Protein AF-A0AAD5R013-F1 (afdb_monomer_lite)

Sequence (71 aa):
MTNISDFTPKYKITMESPNSSFTIDPSQVSGEIPARGQISIIIIRKLGRAQEDKMIIPVQCLEQRSQEWCQ

Structure (mmCIF, N/CA/C/O backbone):
data_AF-A0AAD5R013-F1
#
_entry.id   AF-A0AAD5R013-F1
#
loop_
_atom_site.group_PDB
_atom_site.id
_atom_site.type_symbol
_atom_site.label_atom_id
_atom_site.label_alt_id
_atom_site.label_comp_id
_atom_site.label_asym_id
_atom_site.label_entity_id
_atom_site.label_seq_id
_atom_site.pdbx_PDB_ins_code
_atom_site.Cartn_x
_atom_site.Cartn_y
_atom_site.Cartn_z
_atom_site.occupancy
_atom_site.B_iso_or_equiv
_atom_site.auth_seq_id
_atom_site.auth_comp_id
_atom_site.auth_asym_id
_atom_site.auth_atom_id
_atom_site.pdbx_PDB_model_num
ATOM 1 N N . MET A 1 1 ? -4.636 -0.550 -6.742 1.00 93.38 1 MET A N 1
ATOM 2 C CA . MET A 1 1 ? -3.912 0.646 -7.219 1.00 93.38 1 MET A CA 1
ATOM 3 C C . MET A 1 1 ? -3.256 0.313 -8.540 1.00 93.38 1 MET A C 1
ATOM 5 O O . MET A 1 1 ? -2.627 -0.736 -8.630 1.00 93.38 1 MET A O 1
ATOM 9 N N . THR A 1 2 ? -3.405 1.177 -9.538 1.00 96.31 2 THR A N 1
ATOM 10 C CA . THR A 1 2 ? -2.860 0.962 -10.885 1.00 96.31 2 THR A CA 1
ATOM 11 C C . THR A 1 2 ? -1.806 2.020 -11.166 1.00 96.31 2 THR A C 1
ATOM 13 O O . THR A 1 2 ? -2.060 3.208 -10.970 1.00 96.31 2 THR A O 1
ATOM 16 N N . ASN A 1 3 ? -0.628 1.590 -11.603 1.00 95.25 3 ASN A N 1
ATOM 17 C CA . ASN A 1 3 ? 0.436 2.474 -12.042 1.00 95.25 3 ASN A CA 1
ATOM 18 C C . ASN A 1 3 ? 0.299 2.719 -13.544 1.00 95.25 3 ASN A C 1
ATOM 20 O O . ASN A 1 3 ? 0.440 1.804 -14.348 1.00 95.25 3 ASN A O 1
ATOM 24 N N . ILE A 1 4 ? 0.039 3.969 -13.916 1.00 95.69 4 ILE A N 1
ATOM 25 C CA . ILE A 1 4 ? -0.068 4.389 -15.317 1.00 95.69 4 ILE A CA 1
ATOM 26 C C . ILE A 1 4 ? 1.258 4.905 -15.891 1.00 95.69 4 ILE A C 1
ATOM 28 O O . ILE A 1 4 ? 1.282 5.302 -17.049 1.00 95.69 4 ILE A O 1
ATOM 32 N N . SER A 1 5 ? 2.338 4.930 -15.108 1.00 93.31 5 SER A N 1
ATOM 33 C CA . SER A 1 5 ? 3.663 5.393 -15.536 1.00 93.31 5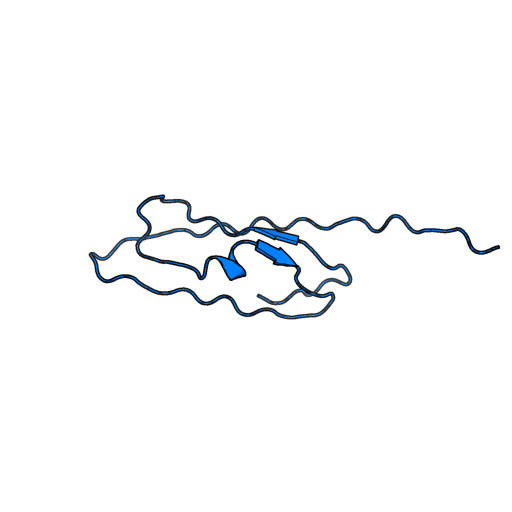 SER A CA 1
ATOM 34 C C . SER A 1 5 ? 4.558 4.247 -16.020 1.00 93.31 5 SER A C 1
ATOM 36 O O . SER A 1 5 ? 4.266 3.072 -15.783 1.00 93.31 5 SER A O 1
ATOM 38 N N . ASP A 1 6 ? 5.667 4.608 -16.667 1.00 93.56 6 ASP A N 1
ATOM 39 C CA . ASP A 1 6 ? 6.725 3.679 -17.095 1.00 93.56 6 ASP A CA 1
ATOM 40 C C . ASP A 1 6 ? 7.775 3.411 -16.000 1.00 93.56 6 ASP A C 1
ATOM 42 O O . ASP A 1 6 ? 8.677 2.600 -16.185 1.00 93.56 6 ASP A O 1
ATOM 46 N N . PHE A 1 7 ? 7.654 4.066 -14.843 1.00 92.00 7 PHE A N 1
ATOM 47 C CA . PHE A 1 7 ? 8.533 3.846 -13.697 1.00 92.00 7 PHE A CA 1
ATOM 48 C C . PHE A 1 7 ? 7.940 2.801 -12.756 1.00 92.00 7 PHE A C 1
ATOM 50 O O . PHE A 1 7 ? 6.727 2.609 -12.722 1.00 92.00 7 PHE A O 1
ATOM 57 N N . THR A 1 8 ? 8.786 2.179 -11.936 1.00 94.75 8 THR A N 1
ATOM 58 C CA . THR A 1 8 ? 8.361 1.323 -10.819 1.00 94.75 8 THR A CA 1
ATOM 59 C C . THR A 1 8 ? 8.433 2.128 -9.517 1.00 94.75 8 THR A C 1
ATOM 61 O O . THR A 1 8 ? 9.483 2.144 -8.867 1.00 94.75 8 THR A O 1
ATOM 64 N N . PRO A 1 9 ? 7.380 2.873 -9.130 1.00 94.69 9 PRO A N 1
ATOM 65 C CA . PRO A 1 9 ? 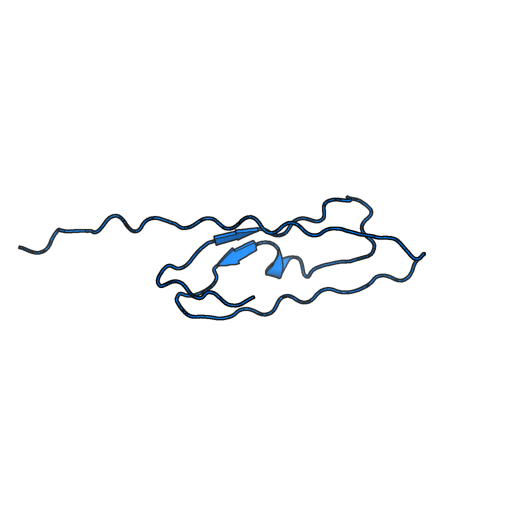7.406 3.641 -7.899 1.00 94.69 9 PRO A CA 1
ATOM 66 C C . PRO A 1 9 ? 7.318 2.744 -6.663 1.00 94.69 9 PRO A C 1
ATOM 68 O O . PRO A 1 9 ? 6.653 1.703 -6.658 1.00 94.69 9 PRO A O 1
ATOM 71 N N . LYS A 1 10 ? 7.925 3.222 -5.578 1.00 96.31 10 LYS A N 1
ATOM 72 C CA . LYS A 1 10 ? 7.748 2.677 -4.230 1.00 96.31 10 LYS A CA 1
ATOM 73 C C . LYS A 1 10 ? 6.585 3.366 -3.539 1.00 96.31 10 LYS A C 1
ATOM 75 O O . LYS A 1 10 ? 6.382 4.567 -3.712 1.00 96.31 10 LYS A O 1
ATOM 80 N N . TYR A 1 11 ? 5.847 2.622 -2.729 1.00 95.88 11 TYR A N 1
ATOM 81 C CA . TYR A 1 11 ? 4.757 3.162 -1.928 1.00 95.88 11 TYR A CA 1
ATOM 82 C C . TYR A 1 11 ? 4.885 2.742 -0.465 1.00 95.88 11 TYR A C 1
ATOM 84 O O . TYR A 1 11 ? 5.480 1.712 -0.131 1.00 95.88 11 TYR A O 1
ATOM 92 N N . LYS A 1 12 ? 4.281 3.542 0.410 1.00 96.50 12 LYS A N 1
ATOM 93 C CA . LYS A 1 12 ? 4.065 3.209 1.818 1.00 96.50 12 LYS A CA 1
ATOM 94 C C . LYS A 1 12 ? 2.660 3.636 2.203 1.00 96.50 12 LYS A C 1
ATOM 96 O O . LYS A 1 12 ? 2.239 4.719 1.829 1.0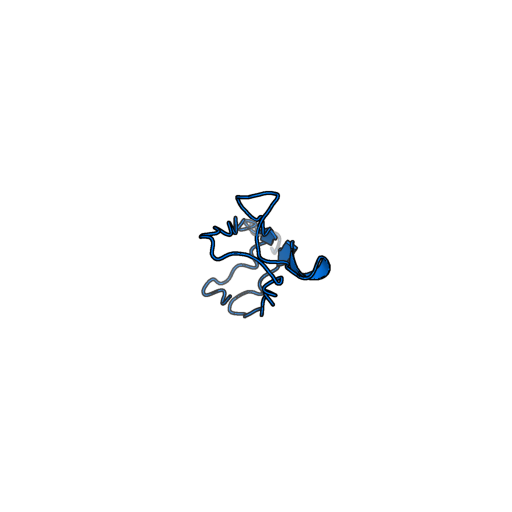0 96.50 12 LYS A O 1
ATOM 101 N N . ILE A 1 13 ? 1.941 2.804 2.937 1.00 95.69 13 ILE A N 1
ATOM 102 C CA . ILE A 1 13 ? 0.582 3.070 3.393 1.00 95.69 13 ILE A CA 1
ATOM 103 C C . ILE A 1 13 ? 0.624 3.416 4.873 1.00 95.69 13 ILE A C 1
ATOM 105 O O . ILE A 1 13 ? 1.264 2.733 5.671 1.00 95.69 13 ILE A O 1
ATOM 109 N N . THR A 1 14 ? -0.083 4.469 5.255 1.00 94.88 14 THR A N 1
ATOM 110 C CA . THR A 1 14 ? -0.262 4.842 6.657 1.00 94.88 14 THR A CA 1
ATOM 111 C C . THR A 1 14 ? -1.702 5.258 6.902 1.00 94.88 14 THR A C 1
ATOM 113 O O . THR A 1 14 ? -2.279 5.988 6.096 1.00 94.88 14 THR A O 1
ATOM 116 N N . MET A 1 15 ? -2.270 4.839 8.029 1.00 94.75 15 MET A N 1
ATOM 117 C CA . MET A 1 15 ? -3.530 5.402 8.513 1.00 94.75 15 MET A CA 1
ATOM 118 C C . MET A 1 15 ? -3.240 6.718 9.232 1.00 94.75 15 MET A C 1
ATOM 120 O O . MET A 1 15 ? -2.273 6.805 9.984 1.00 94.75 15 MET A O 1
ATOM 124 N N . GLU A 1 16 ? -4.065 7.737 8.999 1.00 95.00 16 GLU A N 1
ATOM 125 C CA . GLU A 1 16 ? -3.933 9.039 9.667 1.00 95.00 16 GLU A CA 1
ATOM 126 C C . GLU A 1 16 ? -4.204 8.916 11.175 1.00 95.00 16 GLU A C 1
ATOM 128 O O . GLU A 1 16 ? -3.507 9.515 11.990 1.00 95.00 16 GLU A O 1
ATOM 133 N N . SER A 1 17 ? -5.175 8.076 11.550 1.00 93.06 17 SER A N 1
ATOM 134 C CA . SER A 1 17 ? -5.493 7.767 12.944 1.00 93.06 17 SER A CA 1
ATOM 135 C C . SER A 1 17 ? -4.770 6.497 13.417 1.00 93.06 17 SER A C 1
ATOM 137 O O . SER A 1 17 ? -4.924 5.444 12.787 1.00 93.06 17 SER A O 1
ATOM 139 N N . PRO A 1 18 ? -4.060 6.521 14.565 1.00 89.88 18 PRO A N 1
ATOM 140 C CA . PRO A 1 18 ? -3.493 5.309 15.166 1.00 89.88 18 PRO A CA 1
ATOM 141 C C . PRO A 1 18 ? -4.583 4.349 15.672 1.00 89.88 18 PRO A C 1
ATOM 143 O O . PRO A 1 18 ? -4.364 3.143 15.754 1.00 89.88 18 PRO A O 1
ATOM 146 N N . ASN A 1 19 ? -5.780 4.872 15.950 1.00 91.88 19 ASN A N 1
ATOM 147 C CA . ASN A 1 19 ? -6.952 4.112 16.386 1.00 91.88 19 ASN A CA 1
ATOM 148 C C . ASN A 1 19 ? -7.923 3.868 15.227 1.00 91.88 19 ASN A C 1
ATOM 150 O O . ASN A 1 19 ? -9.141 3.838 15.418 1.00 91.88 19 ASN A O 1
ATOM 154 N N . SER A 1 20 ? -7.394 3.734 14.010 1.00 93.62 20 SER A N 1
ATOM 155 C CA . SER A 1 20 ? -8.234 3.567 12.835 1.00 93.62 20 SER A CA 1
ATOM 156 C C . SER A 1 20 ? -9.145 2.354 12.958 1.00 93.62 20 SER A C 1
ATOM 158 O O . SER A 1 20 ? -8.776 1.327 13.528 1.00 93.62 20 SER A O 1
ATOM 160 N N . SER A 1 21 ? -10.334 2.449 12.381 1.00 95.81 21 SER A N 1
ATOM 161 C CA . SER A 1 21 ? -11.311 1.369 12.329 1.00 95.81 21 SER A CA 1
ATOM 162 C C . SER A 1 21 ? -10.976 0.303 11.288 1.00 95.81 21 SER A C 1
ATOM 164 O O . SER A 1 21 ? -11.660 -0.718 11.205 1.00 95.81 21 SER A O 1
ATOM 166 N N . PHE A 1 22 ? -9.911 0.507 10.521 1.00 95.12 22 PHE A N 1
ATOM 167 C CA . PHE A 1 22 ? -9.462 -0.399 9.479 1.00 95.12 22 PHE A CA 1
ATOM 168 C C . PHE A 1 22 ? -8.099 -1.003 9.825 1.00 95.12 22 PHE A C 1
ATOM 170 O O . PHE A 1 22 ? -7.330 -0.456 10.618 1.00 95.12 22 PHE A O 1
ATOM 177 N N . THR A 1 23 ? -7.819 -2.165 9.251 1.00 94.06 23 THR A N 1
ATOM 178 C CA . THR A 1 23 ? -6.508 -2.821 9.272 1.00 94.06 23 THR A CA 1
ATOM 179 C C . THR A 1 23 ? -6.112 -3.208 7.863 1.00 94.06 23 THR A C 1
ATOM 181 O O . THR A 1 23 ? -6.963 -3.538 7.036 1.00 94.06 23 THR A O 1
ATOM 184 N N . ILE A 1 24 ? -4.810 -3.193 7.618 1.00 94.25 24 ILE A N 1
ATOM 185 C CA . ILE A 1 24 ? -4.192 -3.578 6.354 1.00 94.25 24 ILE A CA 1
ATOM 186 C C . ILE A 1 24 ? -3.232 -4.716 6.672 1.00 94.25 24 ILE A C 1
ATOM 188 O O . ILE A 1 24 ? -2.627 -4.722 7.748 1.00 94.25 24 ILE A O 1
ATOM 192 N N . ASP A 1 25 ? -3.117 -5.67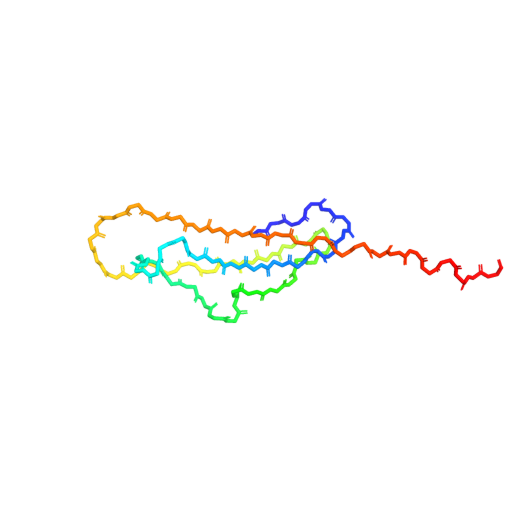8 5.762 1.00 93.25 25 ASP A N 1
ATOM 193 C CA . ASP A 1 25 ? -2.112 -6.730 5.875 1.00 93.25 25 ASP A CA 1
ATOM 194 C C . ASP A 1 25 ? -0.712 -6.089 6.007 1.00 93.25 25 ASP A C 1
ATOM 196 O O . ASP A 1 25 ? -0.328 -5.298 5.138 1.00 93.25 25 ASP A O 1
ATOM 200 N N . PRO A 1 26 ? 0.063 -6.398 7.067 1.00 92.75 26 PRO A N 1
ATOM 201 C CA . PRO A 1 26 ? 1.403 -5.846 7.255 1.00 92.75 26 PRO A CA 1
ATOM 202 C C . PRO A 1 26 ? 2.334 -6.054 6.055 1.00 92.75 26 PRO A C 1
ATOM 204 O O . PRO A 1 26 ? 3.174 -5.196 5.786 1.00 92.75 26 PRO A O 1
ATOM 207 N N . SER A 1 27 ? 2.164 -7.146 5.305 1.00 94.56 27 SER A N 1
ATOM 208 C CA . SER A 1 27 ? 2.945 -7.433 4.094 1.00 94.56 27 SER A CA 1
ATOM 209 C C . SER A 1 27 ? 2.638 -6.486 2.928 1.00 94.56 27 SER A C 1
ATOM 211 O O . SER A 1 27 ? 3.441 -6.371 2.007 1.00 94.56 27 SER A O 1
ATOM 213 N N . GLN A 1 28 ? 1.507 -5.776 2.974 1.00 94.75 28 GLN A N 1
ATOM 214 C CA . GLN A 1 28 ? 1.056 -4.854 1.930 1.00 94.75 28 GLN A CA 1
ATOM 215 C C . GLN A 1 28 ? 1.300 -3.379 2.274 1.00 94.75 28 GLN A C 1
ATOM 217 O O . GLN A 1 28 ? 1.076 -2.519 1.421 1.00 94.75 28 GLN A O 1
ATOM 222 N N . VAL A 1 29 ? 1.763 -3.066 3.493 1.00 95.81 29 VAL A N 1
ATOM 223 C CA . VAL A 1 29 ? 1.972 -1.688 3.986 1.00 95.81 29 VAL A CA 1
ATOM 224 C C . VAL A 1 29 ? 3.035 -0.934 3.187 1.00 95.81 29 VAL A C 1
ATOM 226 O O . VAL A 1 29 ? 2.997 0.291 3.117 1.00 95.81 29 VAL A O 1
ATOM 229 N N . SER A 1 30 ? 3.971 -1.627 2.551 1.00 96.75 30 SER A N 1
ATOM 230 C CA . SER A 1 30 ? 4.941 -1.014 1.645 1.00 96.75 30 SER A CA 1
ATOM 231 C C . SER A 1 30 ? 5.304 -1.967 0.525 1.00 96.75 30 SER A C 1
ATOM 233 O O . SER A 1 30 ? 5.283 -3.179 0.721 1.00 96.75 30 SER A O 1
ATOM 235 N N . GLY A 1 31 ? 5.700 -1.421 -0.616 1.00 95.56 31 GLY A N 1
ATOM 236 C CA . GLY A 1 31 ? 6.135 -2.225 -1.745 1.00 95.56 31 GLY A CA 1
ATOM 237 C C . GLY A 1 31 ? 6.412 -1.384 -2.977 1.00 95.56 31 GLY A C 1
ATOM 238 O O . GLY A 1 31 ? 6.596 -0.167 -2.901 1.00 95.56 31 GLY A O 1
ATOM 239 N N . GLU A 1 32 ? 6.417 -2.058 -4.116 1.00 95.81 32 GLU A N 1
ATOM 240 C CA . GLU A 1 32 ? 6.605 -1.474 -5.437 1.00 95.81 32 GLU A CA 1
ATOM 241 C C . GLU A 1 32 ? 5.356 -1.706 -6.285 1.00 95.81 32 GLU A C 1
ATOM 243 O O . GLU A 1 32 ? 4.693 -2.739 -6.162 1.00 95.81 32 GLU A O 1
ATOM 248 N N . ILE A 1 33 ? 5.026 -0.742 -7.144 1.00 95.62 33 ILE A N 1
ATOM 249 C CA . ILE A 1 33 ? 3.989 -0.919 -8.162 1.00 95.62 33 ILE A CA 1
ATOM 250 C C . ILE A 1 33 ? 4.709 -1.081 -9.500 1.00 95.62 33 ILE A C 1
ATOM 252 O O . ILE A 1 33 ? 5.338 -0.119 -9.938 1.00 95.62 33 ILE A O 1
ATOM 256 N N . PRO A 1 34 ? 4.652 -2.252 -10.160 1.00 95.06 34 PRO A N 1
ATOM 257 C CA . PRO A 1 34 ? 5.345 -2.458 -11.430 1.00 95.06 34 PRO A CA 1
ATOM 258 C C . PRO A 1 34 ? 4.991 -1.380 -12.462 1.00 95.06 34 PRO A C 1
ATOM 260 O O . PRO A 1 34 ? 3.862 -0.874 -12.464 1.00 95.06 34 PRO A O 1
ATOM 263 N N . ALA A 1 35 ? 5.937 -1.028 -13.335 1.00 95.12 35 ALA A N 1
ATOM 264 C CA . ALA A 1 35 ? 5.687 -0.151 -14.480 1.00 95.12 35 ALA A CA 1
ATOM 265 C C . ALA A 1 35 ? 4.489 -0.658 -15.295 1.00 95.12 35 ALA A C 1
ATOM 267 O O . ALA A 1 35 ? 4.399 -1.852 -15.587 1.00 95.12 35 ALA A O 1
ATOM 268 N N . ARG A 1 36 ? 3.542 0.238 -15.608 1.00 95.94 36 ARG A N 1
ATOM 269 C CA . ARG A 1 36 ? 2.256 -0.093 -16.261 1.00 95.94 36 ARG A CA 1
ATOM 270 C C . ARG A 1 36 ? 1.467 -1.231 -15.585 1.00 95.94 36 ARG A C 1
ATOM 272 O O . ARG A 1 36 ? 0.619 -1.861 -16.213 1.00 95.94 36 ARG A O 1
ATOM 279 N N . GLY A 1 37 ? 1.757 -1.518 -14.318 1.00 96.31 37 GLY A N 1
ATOM 280 C CA . GLY A 1 37 ? 1.214 -2.644 -13.574 1.00 96.31 37 GLY A CA 1
ATOM 281 C C . GLY A 1 37 ? 0.113 -2.259 -12.595 1.00 96.31 37 GLY A C 1
ATOM 282 O O . GLY A 1 37 ? -0.283 -1.101 -12.447 1.00 96.31 37 GLY A O 1
ATOM 283 N N . GLN A 1 38 ? -0.369 -3.263 -11.872 1.00 97.12 38 GLN A N 1
ATOM 284 C CA . GLN A 1 38 ? -1.401 -3.108 -10.859 1.00 97.12 38 GLN A CA 1
ATOM 285 C C . GLN A 1 38 ? -1.072 -3.953 -9.634 1.00 97.12 38 GLN A C 1
ATOM 287 O O . GLN A 1 38 ? -0.559 -5.063 -9.747 1.00 97.12 38 GLN A O 1
ATOM 292 N N . ILE A 1 39 ? -1.436 -3.429 -8.466 1.00 95.62 39 ILE A N 1
ATOM 293 C CA . ILE A 1 39 ? -1.458 -4.174 -7.208 1.00 95.62 39 ILE A CA 1
ATOM 294 C C . ILE A 1 39 ? -2.826 -4.055 -6.536 1.00 95.62 39 ILE A C 1
ATOM 296 O O . ILE A 1 39 ? -3.538 -3.054 -6.698 1.00 95.62 39 ILE A O 1
ATOM 300 N N . SER A 1 40 ? -3.183 -5.058 -5.744 1.00 95.62 40 SER A N 1
ATOM 301 C CA . SER A 1 40 ? -4.389 -5.063 -4.915 1.00 95.62 40 SER A CA 1
ATOM 302 C C . SER A 1 40 ? -4.011 -4.821 -3.460 1.00 95.62 40 SER A C 1
ATOM 304 O O . SER A 1 40 ? -3.093 -5.454 -2.953 1.00 95.62 40 SER A O 1
ATOM 306 N N . ILE A 1 41 ? -4.729 -3.914 -2.799 1.00 94.12 41 ILE A N 1
ATOM 307 C CA . ILE A 1 41 ? -4.592 -3.656 -1.363 1.00 94.12 41 ILE A CA 1
ATOM 308 C C . ILE A 1 41 ? -5.875 -4.126 -0.697 1.00 94.12 41 ILE A C 1
ATOM 310 O O . ILE A 1 41 ? -6.966 -3.739 -1.121 1.00 94.12 41 ILE A O 1
ATOM 314 N N . ILE A 1 42 ? -5.741 -4.960 0.326 1.00 94.81 42 ILE A N 1
ATOM 315 C CA . ILE A 1 42 ? -6.870 -5.480 1.090 1.00 94.81 42 ILE A CA 1
ATOM 316 C C . ILE A 1 42 ? -7.036 -4.618 2.340 1.00 94.81 42 ILE A C 1
ATOM 318 O O . ILE A 1 42 ? -6.121 -4.493 3.154 1.00 94.81 42 ILE A O 1
ATOM 322 N N . ILE A 1 43 ? -8.221 -4.028 2.492 1.00 94.50 43 ILE A N 1
ATOM 323 C CA . ILE A 1 43 ? -8.580 -3.198 3.644 1.00 94.50 43 ILE A CA 1
ATOM 324 C C . ILE A 1 43 ? -9.679 -3.923 4.415 1.00 94.50 43 ILE A C 1
ATOM 326 O O . ILE A 1 43 ? -10.757 -4.182 3.880 1.00 94.50 43 ILE A O 1
ATOM 330 N N . ILE A 1 44 ? -9.411 -4.248 5.677 1.00 94.81 44 ILE A N 1
ATOM 331 C CA . ILE A 1 44 ? -10.333 -4.991 6.539 1.00 94.81 44 ILE A CA 1
ATOM 332 C C . ILE A 1 44 ? -10.946 -4.025 7.552 1.00 94.81 44 ILE A C 1
ATOM 334 O O . ILE A 1 44 ? -10.231 -3.371 8.311 1.00 94.81 44 ILE A O 1
ATOM 338 N N . ARG A 1 45 ? -12.279 -3.937 7.588 1.00 94.50 45 ARG A N 1
ATOM 339 C CA . ARG A 1 45 ? -13.014 -3.171 8.605 1.00 94.50 45 ARG A CA 1
ATOM 340 C C . ARG A 1 45 ? -13.087 -3.974 9.903 1.00 94.50 45 ARG A C 1
ATOM 342 O O . ARG A 1 45 ? -13.657 -5.061 9.928 1.00 94.50 45 ARG A O 1
ATOM 349 N N . LYS A 1 46 ? -12.552 -3.424 10.994 1.00 93.81 46 LYS A N 1
ATOM 350 C CA . LYS A 1 46 ? -12.746 -3.960 12.351 1.00 93.81 46 LYS A CA 1
ATOM 351 C C . LYS A 1 46 ? -14.179 -3.701 12.812 1.00 93.81 46 LYS A C 1
ATOM 353 O O . LYS A 1 46 ? -14.785 -2.716 12.396 1.00 93.81 46 LYS A O 1
ATOM 358 N N . LEU A 1 47 ? -14.706 -4.532 13.707 1.00 93.88 47 LEU A N 1
ATOM 359 C CA . LEU A 1 47 ? -15.972 -4.239 14.388 1.00 93.88 47 LEU A CA 1
ATOM 360 C C . LEU A 1 47 ? -15.821 -2.973 15.246 1.00 93.88 47 LEU A C 1
ATOM 362 O O . LEU A 1 47 ? -14.798 -2.793 15.906 1.00 93.88 47 LEU A O 1
ATOM 366 N N . GLY A 1 48 ? -16.819 -2.088 15.240 1.00 90.56 48 GLY A N 1
ATOM 367 C CA . GLY A 1 48 ? -16.764 -0.862 16.034 1.00 90.56 48 GLY A CA 1
ATOM 368 C C . GLY A 1 48 ? -17.786 0.193 15.629 1.00 90.56 48 GLY A C 1
ATOM 369 O O . GLY A 1 48 ? -18.657 -0.040 14.793 1.00 90.56 48 GLY A O 1
ATOM 370 N N . ARG A 1 49 ? -17.667 1.372 16.248 1.00 89.38 49 ARG A N 1
ATOM 371 C CA . ARG A 1 49 ? -18.532 2.526 15.970 1.00 89.38 49 ARG A CA 1
ATOM 372 C C . ARG A 1 49 ? -18.277 3.076 14.568 1.00 89.38 49 ARG A C 1
ATOM 374 O O . ARG A 1 49 ? -17.176 2.940 14.032 1.00 89.38 49 ARG A O 1
ATOM 381 N N . ALA A 1 50 ? -19.296 3.715 13.998 1.00 90.25 50 ALA A N 1
ATOM 382 C CA . ALA A 1 50 ? -19.139 4.499 12.783 1.00 90.25 50 ALA A CA 1
ATOM 383 C C . ALA A 1 50 ? -18.171 5.660 13.048 1.00 90.25 50 ALA A C 1
ATOM 385 O O . ALA A 1 50 ? -18.335 6.393 14.022 1.00 90.25 50 ALA A O 1
ATOM 386 N N . GLN A 1 51 ? -17.158 5.787 12.198 1.00 92.44 51 GLN A N 1
ATOM 387 C CA . GLN A 1 51 ? -16.198 6.881 12.218 1.00 92.44 51 GLN A CA 1
ATOM 388 C C . GLN A 1 51 ? -15.666 7.096 10.803 1.00 92.44 51 GLN A C 1
ATOM 390 O O . GLN A 1 51 ? -15.648 6.157 10.001 1.00 92.44 51 GLN A O 1
ATOM 395 N N 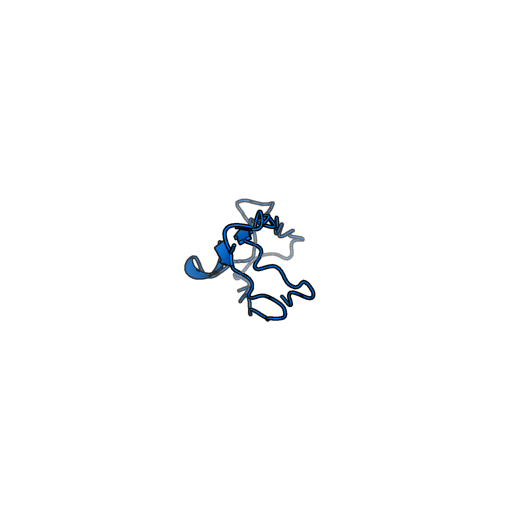. GLU A 1 52 ? -15.234 8.318 10.523 1.00 95.25 52 GLU A N 1
ATOM 396 C CA . GLU A 1 52 ? -14.481 8.640 9.318 1.00 95.25 52 GLU A CA 1
ATOM 397 C C . GLU A 1 52 ? -12.990 8.406 9.584 1.00 95.25 52 GLU A C 1
ATOM 399 O O . GLU A 1 52 ? -12.474 8.749 10.647 1.00 95.25 52 GLU A O 1
ATOM 404 N N . ASP A 1 53 ? -12.308 7.779 8.631 1.00 95.75 53 ASP A N 1
ATOM 405 C CA . ASP A 1 53 ? -10.878 7.495 8.687 1.00 95.75 53 ASP A CA 1
ATOM 406 C C . ASP A 1 53 ? -10.241 7.860 7.355 1.00 95.75 53 ASP A C 1
ATOM 408 O O . ASP A 1 53 ? -10.852 7.716 6.294 1.00 95.75 53 ASP A O 1
ATOM 412 N N . LYS A 1 54 ? -8.966 8.242 7.409 1.00 96.38 54 LYS A N 1
ATOM 413 C CA . LYS A 1 54 ? -8.176 8.565 6.228 1.00 96.38 54 LYS A CA 1
ATOM 414 C C . LYS A 1 54 ? -6.937 7.687 6.133 1.00 96.38 54 LYS A C 1
ATOM 416 O O . LYS A 1 54 ? -6.222 7.464 7.110 1.00 96.38 54 LYS A O 1
ATOM 421 N N . MET A 1 55 ? -6.686 7.206 4.921 1.00 95.25 55 MET A N 1
ATOM 422 C CA . MET A 1 55 ? -5.489 6.465 4.540 1.00 95.25 55 MET A CA 1
ATOM 423 C C . MET A 1 55 ? -4.638 7.346 3.626 1.00 95.25 55 MET A C 1
ATOM 425 O O . MET A 1 55 ? -5.150 7.957 2.688 1.00 95.25 55 MET A O 1
ATOM 429 N N . ILE A 1 56 ? -3.340 7.406 3.898 1.00 96.12 56 ILE A N 1
ATOM 430 C CA . ILE A 1 56 ? -2.362 8.184 3.139 1.00 96.12 56 ILE A CA 1
ATOM 431 C C . ILE A 1 56 ? -1.412 7.202 2.455 1.00 96.12 56 ILE A C 1
ATOM 433 O O . ILE A 1 56 ? -0.912 6.273 3.091 1.00 96.12 56 ILE A O 1
ATOM 437 N N . ILE A 1 57 ? -1.171 7.412 1.159 1.00 96.25 57 ILE A N 1
ATOM 438 C CA . ILE A 1 57 ? -0.278 6.583 0.344 1.00 96.25 57 ILE A CA 1
ATOM 439 C C . ILE A 1 57 ? 0.738 7.492 -0.360 1.00 96.25 57 ILE A C 1
ATOM 441 O O . ILE A 1 57 ? 0.510 7.895 -1.501 1.00 96.25 57 ILE A O 1
ATOM 445 N N . PRO A 1 58 ? 1.843 7.880 0.304 1.00 94.69 58 PRO A N 1
ATOM 446 C CA . PRO A 1 58 ? 2.983 8.471 -0.384 1.00 94.69 58 PRO A CA 1
ATOM 447 C C . PRO A 1 58 ? 3.546 7.517 -1.444 1.00 94.69 58 PRO A C 1
ATOM 449 O O . PRO A 1 58 ? 3.728 6.321 -1.197 1.00 94.69 58 PRO A O 1
ATOM 452 N N . VAL A 1 59 ? 3.862 8.082 -2.609 1.00 93.50 59 VAL A N 1
ATOM 453 C CA . VAL A 1 59 ? 4.467 7.386 -3.746 1.00 93.50 59 VAL A CA 1
ATOM 454 C C . VAL A 1 59 ? 5.779 8.084 -4.093 1.00 93.50 59 VAL A C 1
ATOM 456 O O . VAL A 1 59 ? 5.808 9.303 -4.251 1.00 93.50 59 VAL A O 1
ATOM 459 N N . GLN A 1 60 ? 6.864 7.318 -4.199 1.00 93.00 60 GLN A N 1
ATOM 460 C CA . GLN A 1 60 ? 8.186 7.811 -4.575 1.00 93.00 60 GLN A CA 1
ATOM 461 C C . GLN A 1 60 ? 8.620 7.168 -5.892 1.00 93.00 60 GLN A C 1
ATOM 463 O O . GLN A 1 60 ? 8.826 5.955 -5.964 1.00 93.00 60 GLN A O 1
ATOM 468 N N . CYS A 1 61 ? 8.793 7.987 -6.928 1.00 84.12 61 CYS A N 1
ATOM 469 C CA . CYS A 1 61 ? 9.446 7.564 -8.161 1.00 84.12 61 CYS A CA 1
ATOM 470 C C . CYS A 1 61 ? 10.956 7.510 -7.922 1.00 84.12 61 CYS A C 1
ATOM 472 O O . CYS A 1 61 ? 11.551 8.488 -7.470 1.00 84.12 61 CYS A O 1
ATOM 474 N N . LEU A 1 62 ? 11.578 6.372 -8.213 1.00 68.62 62 LEU A N 1
ATOM 475 C CA . LEU A 1 62 ? 13.029 6.299 -8.304 1.00 68.62 62 LEU A CA 1
ATOM 476 C C . LEU A 1 62 ? 13.405 6.740 -9.719 1.00 68.62 62 LEU A C 1
ATOM 478 O O . LEU A 1 62 ? 13.056 6.059 -10.681 1.00 68.62 62 LEU A O 1
ATOM 482 N N . GLU A 1 63 ? 14.072 7.885 -9.859 1.00 63.47 63 GLU A N 1
ATOM 483 C CA . GLU A 1 63 ? 14.696 8.247 -11.131 1.00 63.47 63 GLU A CA 1
ATOM 484 C C . GLU A 1 63 ? 15.730 7.171 -11.482 1.00 63.47 63 GLU A C 1
ATOM 486 O O . GLU A 1 63 ? 16.764 7.039 -10.823 1.00 63.47 63 GLU A O 1
ATOM 491 N N . GLN A 1 64 ? 15.466 6.392 -12.531 1.00 55.59 64 GLN A N 1
ATOM 492 C CA . GLN A 1 64 ? 16.531 5.677 -13.217 1.00 55.59 64 GLN A CA 1
ATOM 493 C C . GLN A 1 64 ? 17.336 6.728 -13.978 1.00 55.59 64 GLN A C 1
ATOM 495 O O . GLN A 1 64 ? 17.011 7.071 -15.112 1.00 55.59 64 GLN A O 1
ATOM 500 N N . ARG A 1 65 ? 18.382 7.275 -13.347 1.00 50.56 6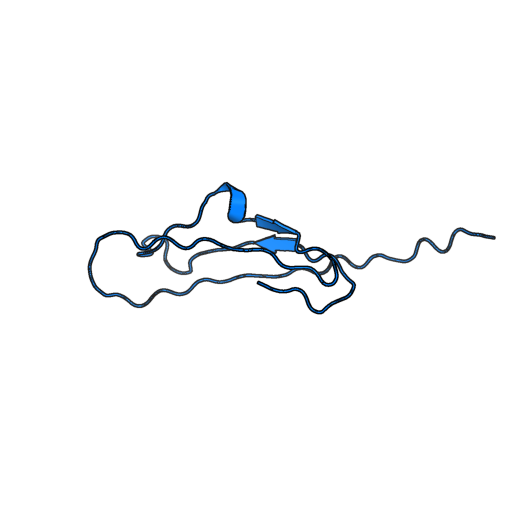5 ARG A N 1
ATOM 501 C CA . ARG A 1 65 ? 19.455 7.919 -14.107 1.00 50.56 65 ARG A CA 1
ATOM 502 C C . ARG A 1 65 ? 19.977 6.875 -15.085 1.00 50.56 65 ARG A C 1
ATOM 504 O O . ARG A 1 65 ? 20.484 5.835 -14.667 1.00 50.56 65 ARG A O 1
ATOM 511 N N . SER A 1 66 ? 19.782 7.152 -16.366 1.00 48.38 66 SER A N 1
ATOM 512 C CA . SER A 1 66 ? 20.304 6.387 -17.482 1.00 48.38 66 SER A CA 1
ATOM 513 C C . SER A 1 66 ? 21.772 6.038 -17.226 1.00 48.38 66 SER A C 1
ATOM 515 O O . SER A 1 66 ? 22.633 6.908 -17.104 1.00 48.38 66 SER A O 1
ATOM 517 N N . GLN A 1 67 ? 22.072 4.742 -17.136 1.00 46.78 67 GLN A N 1
ATOM 518 C CA . GLN A 1 67 ? 23.407 4.257 -17.458 1.00 46.78 67 GLN A CA 1
ATOM 519 C C . GLN A 1 67 ? 23.589 4.423 -18.971 1.00 46.78 67 GLN A C 1
ATOM 521 O O . GLN A 1 67 ? 23.474 3.469 -19.733 1.00 46.78 67 GLN A O 1
ATOM 526 N N . GLU A 1 68 ? 23.866 5.648 -19.413 1.00 45.88 68 GLU A N 1
ATOM 527 C CA . GLU A 1 68 ? 24.559 5.895 -20.679 1.00 45.88 68 GLU A CA 1
ATOM 528 C C . GLU A 1 68 ? 26.026 5.481 -20.490 1.00 45.88 68 GLU A C 1
ATOM 530 O O . GLU A 1 68 ? 26.923 6.295 -20.312 1.00 45.88 68 GLU A O 1
ATOM 535 N N . TRP A 1 69 ? 26.249 4.169 -20.440 1.00 46.31 69 TRP A N 1
ATOM 536 C CA . TRP A 1 69 ? 27.548 3.533 -20.640 1.00 46.31 69 TRP A CA 1
ATOM 537 C C . TRP A 1 69 ? 27.339 2.403 -21.643 1.00 46.31 69 TRP A C 1
ATOM 539 O O . TRP A 1 69 ? 27.352 1.226 -21.293 1.00 46.31 69 TRP A O 1
ATOM 549 N N . CYS A 1 70 ? 27.087 2.767 -22.896 1.00 42.19 70 CYS A N 1
ATOM 550 C CA . CYS A 1 70 ? 27.246 1.884 -24.043 1.00 42.19 70 CYS A CA 1
ATOM 551 C C . CYS A 1 70 ? 27.738 2.722 -25.227 1.00 42.19 70 CYS A C 1
ATOM 553 O O . CYS A 1 70 ? 26.930 3.305 -25.940 1.00 42.19 70 CYS A O 1
ATOM 555 N N . GLN A 1 71 ? 29.066 2.667 -25.390 1.00 38.50 71 GLN A N 1
ATOM 556 C CA . GLN A 1 71 ? 29.894 3.039 -26.546 1.00 38.50 71 GLN A CA 1
ATOM 557 C C . GLN A 1 71 ? 30.184 4.523 -26.774 1.00 38.50 71 GLN A C 1
ATOM 559 O O . GLN A 1 71 ? 29.265 5.293 -27.114 1.00 38.50 71 GLN A O 1
#

Foldseek 3Di:
DFAAAQFWKKKAKDKPDPPDQKDWDPVVRIDTAHGRHDDDTDIGGHDDDDDDIDMDMDIGTDDPPDPPPDD

Secondary structure (DSSP, 8-state):
-B--SSS--EEE-EESSTT-SEEE-GGGSEEE--TT-B----EEEPSS------EE--EE-----------

pLDDT: mean 88.18, std 15.69, range [38.5, 97.12]

Organism: Parelaphostrongylus tenuis (NCBI:txid148309)

Radius of gyration: 16.39 Å; chains: 1; bounding box: 49×16×43 Å